Protein AF-A0A2V8VFV6-F1 (afdb_monomer_lite)

Structure (mmCIF, N/CA/C/O backbone):
data_AF-A0A2V8VFV6-F1
#
_entry.id   AF-A0A2V8VFV6-F1
#
loop_
_atom_site.group_PDB
_atom_site.id
_atom_site.type_symbol
_atom_site.label_atom_id
_atom_site.label_alt_id
_atom_site.label_comp_id
_atom_site.label_asym_id
_atom_site.label_entity_id
_atom_site.label_seq_id
_atom_site.pdbx_PDB_ins_code
_atom_site.Cartn_x
_atom_site.Cartn_y
_atom_site.Cartn_z
_atom_site.occupancy
_atom_site.B_iso_or_equiv
_atom_site.auth_seq_id
_atom_site.auth_comp_id
_atom_site.auth_asym_id
_atom_site.auth_atom_id
_atom_site.pdbx_PDB_model_num
ATOM 1 N N . MET A 1 1 ? 14.751 6.698 -14.487 1.00 51.19 1 MET A N 1
ATOM 2 C CA . MET A 1 1 ? 13.760 5.717 -13.979 1.00 51.19 1 MET A CA 1
ATOM 3 C C . MET A 1 1 ? 12.351 5.996 -14.522 1.00 51.19 1 MET A C 1
ATOM 5 O O . MET A 1 1 ? 11.586 5.054 -14.667 1.00 51.19 1 MET A O 1
ATOM 9 N N . GLU A 1 2 ? 12.031 7.239 -14.915 1.00 53.22 2 GLU A N 1
ATOM 10 C CA . GLU A 1 2 ? 10.817 7.639 -15.662 1.00 53.22 2 GLU A CA 1
ATOM 11 C C . GLU A 1 2 ? 10.915 7.416 -17.190 1.00 53.22 2 GLU A C 1
ATOM 13 O O . GLU A 1 2 ? 10.685 8.331 -17.974 1.00 53.22 2 GLU A O 1
ATOM 18 N N . GLU A 1 3 ? 11.275 6.214 -17.643 1.00 68.50 3 GLU A N 1
ATOM 19 C CA . GLU A 1 3 ? 11.328 5.926 -19.095 1.00 68.50 3 GLU A CA 1
ATOM 20 C C . GLU A 1 3 ? 10.299 4.880 -19.549 1.00 68.50 3 GLU A C 1
ATOM 22 O O . GLU A 1 3 ? 9.896 4.893 -20.710 1.00 68.50 3 GLU A O 1
ATOM 27 N N . ASP A 1 4 ? 9.796 4.024 -18.647 1.00 83.56 4 ASP A N 1
ATOM 28 C CA . ASP A 1 4 ? 8.716 3.083 -18.972 1.00 83.56 4 ASP A CA 1
ATOM 29 C C . ASP A 1 4 ? 7.339 3.725 -18.695 1.00 83.56 4 ASP A C 1
ATOM 31 O O . ASP A 1 4 ? 6.994 3.973 -17.530 1.00 83.56 4 ASP A O 1
ATOM 35 N N . PRO A 1 5 ? 6.504 3.965 -19.726 1.00 89.69 5 PRO A N 1
ATOM 36 C CA . PRO A 1 5 ? 5.175 4.549 -19.549 1.00 89.69 5 PRO A CA 1
ATOM 37 C C . PRO A 1 5 ? 4.260 3.706 -18.648 1.00 89.69 5 PRO A C 1
ATOM 39 O O . PRO A 1 5 ? 3.349 4.250 -18.023 1.00 89.69 5 PRO A O 1
ATOM 42 N N . ARG A 1 6 ? 4.502 2.394 -18.518 1.00 93.12 6 ARG A N 1
ATOM 43 C CA . ARG A 1 6 ? 3.731 1.519 -17.623 1.00 93.12 6 ARG A CA 1
ATOM 44 C C . ARG A 1 6 ? 3.966 1.856 -16.157 1.00 93.12 6 ARG A C 1
ATOM 46 O O . ARG A 1 6 ? 3.013 1.843 -15.386 1.00 93.12 6 ARG A O 1
ATOM 53 N N . VAL A 1 7 ? 5.200 2.205 -15.781 1.00 89.88 7 VAL A N 1
ATOM 54 C CA . VAL A 1 7 ? 5.534 2.623 -14.408 1.00 89.88 7 VAL A CA 1
ATOM 55 C C . VAL A 1 7 ? 4.778 3.896 -14.063 1.00 89.88 7 VAL A C 1
ATOM 57 O O . VAL A 1 7 ? 4.098 3.946 -13.041 1.00 89.88 7 VAL A O 1
ATOM 60 N N . LYS A 1 8 ? 4.839 4.900 -14.946 1.00 88.94 8 LYS A N 1
ATOM 61 C CA . LYS A 1 8 ? 4.125 6.167 -14.763 1.00 88.94 8 LYS A CA 1
ATOM 62 C C . LYS A 1 8 ? 2.622 5.937 -14.586 1.00 88.94 8 LYS A C 1
ATOM 64 O O . LYS A 1 8 ? 2.044 6.391 -13.602 1.00 88.94 8 LYS A O 1
ATOM 69 N N . ASN A 1 9 ? 2.014 5.166 -15.486 1.00 92.56 9 ASN A N 1
ATOM 70 C CA . ASN A 1 9 ? 0.586 4.860 -15.430 1.00 92.56 9 ASN A CA 1
ATOM 71 C C . ASN A 1 9 ? 0.205 4.111 -14.144 1.00 92.56 9 ASN A C 1
ATOM 73 O O . ASN A 1 9 ? -0.800 4.446 -13.522 1.00 92.56 9 ASN A O 1
ATOM 77 N N . ALA A 1 10 ? 1.008 3.131 -13.718 1.00 92.56 10 ALA A N 1
ATOM 78 C CA . ALA A 1 10 ? 0.764 2.370 -12.495 1.00 92.56 10 ALA A CA 1
ATOM 79 C C . ALA A 1 10 ? 0.855 3.253 -11.240 1.00 92.56 10 ALA A C 1
ATOM 81 O O . ALA A 1 10 ? -0.018 3.184 -10.373 1.00 92.56 10 ALA A O 1
ATOM 82 N N . VAL A 1 11 ? 1.870 4.123 -11.164 1.00 89.25 11 VAL A N 1
ATOM 83 C CA . VAL A 1 11 ? 2.054 5.080 -10.062 1.00 89.25 11 VAL A CA 1
ATOM 84 C C . VAL A 1 11 ? 0.902 6.082 -10.003 1.00 89.25 11 VAL A C 1
ATOM 86 O O . VAL A 1 11 ? 0.377 6.341 -8.921 1.00 89.25 11 VAL A O 1
ATOM 89 N N . GLU A 1 12 ? 0.477 6.630 -11.140 1.00 90.00 12 GLU A N 1
ATOM 90 C CA . GLU A 1 12 ? -0.664 7.546 -11.197 1.00 90.00 12 GLU A CA 1
ATOM 91 C C . GLU A 1 12 ? -1.980 6.849 -10.832 1.00 90.00 12 GLU A C 1
ATOM 93 O O . GLU A 1 12 ? -2.807 7.427 -10.126 1.00 90.00 12 GLU A O 1
ATOM 98 N N . ALA A 1 13 ? -2.182 5.609 -11.286 1.00 92.81 13 ALA A N 1
ATOM 99 C CA . ALA A 1 13 ? -3.394 4.845 -11.021 1.00 92.81 13 ALA A CA 1
ATOM 100 C C . ALA A 1 13 ? -3.549 4.503 -9.534 1.00 92.81 13 ALA A C 1
ATOM 102 O O . ALA A 1 13 ? -4.622 4.739 -8.980 1.00 92.81 13 ALA A O 1
ATOM 103 N N . GLN A 1 14 ? -2.490 4.026 -8.868 1.00 91.94 14 GLN A N 1
ATOM 104 C CA . GLN A 1 14 ? -2.556 3.747 -7.428 1.00 91.94 14 GLN A CA 1
ATOM 105 C C . GLN A 1 14 ? -2.766 5.028 -6.607 1.00 91.94 14 GLN A C 1
ATOM 107 O O . GLN A 1 14 ? -3.574 5.035 -5.682 1.00 91.94 14 GLN A O 1
ATOM 112 N N . ARG A 1 15 ? -2.125 6.147 -6.989 1.00 88.56 15 ARG A N 1
ATOM 113 C CA . ARG A 1 15 ? -2.155 7.392 -6.200 1.00 88.56 15 ARG A CA 1
ATOM 114 C C . ARG A 1 15 ? -3.558 7.990 -6.110 1.00 88.56 15 ARG A C 1
ATOM 116 O O . ARG A 1 15 ? -3.881 8.636 -5.120 1.00 88.56 15 ARG A O 1
ATOM 123 N N . LYS A 1 16 ? -4.405 7.748 -7.115 1.00 92.06 16 LYS A N 1
ATOM 124 C CA . LYS A 1 16 ? -5.819 8.166 -7.123 1.00 92.06 16 LYS A CA 1
ATOM 125 C C . LYS A 1 16 ? -6.660 7.486 -6.039 1.00 92.06 16 LYS A C 1
ATOM 127 O O . LYS A 1 16 ? -7.735 7.983 -5.730 1.00 92.06 16 LYS A O 1
ATOM 132 N N . LEU A 1 17 ? -6.193 6.365 -5.490 1.00 93.06 17 LEU A N 1
ATOM 133 C CA . LEU A 1 17 ? -6.889 5.611 -4.447 1.00 93.06 17 LEU A CA 1
ATOM 134 C C . LEU A 1 17 ? -6.522 6.083 -3.034 1.00 93.06 17 LEU A C 1
ATOM 136 O O . LEU A 1 17 ? -7.098 5.602 -2.062 1.00 93.06 17 LEU A O 1
ATOM 140 N N . TYR A 1 18 ? -5.527 6.961 -2.897 1.00 90.38 18 TYR A N 1
ATOM 141 C CA . TYR A 1 18 ? -4.991 7.339 -1.593 1.00 90.38 18 TYR A CA 1
ATOM 142 C C . TYR A 1 18 ? -5.777 8.510 -0.986 1.00 90.38 18 TYR A C 1
ATOM 144 O O . TYR A 1 18 ? -6.288 9.354 -1.725 1.00 90.38 18 TYR A O 1
ATOM 152 N N . PRO A 1 19 ? -5.838 8.613 0.355 1.00 89.50 19 PRO A N 1
ATOM 153 C CA . PRO A 1 19 ? -6.386 9.788 1.027 1.00 89.50 19 PRO A CA 1
ATOM 154 C C . PRO A 1 19 ? -5.653 11.082 0.636 1.00 89.50 19 PRO A C 1
ATOM 156 O O . PRO A 1 19 ? -4.458 11.061 0.327 1.00 89.50 19 PRO A O 1
ATOM 159 N N . ILE A 1 20 ? -6.351 12.221 0.697 1.00 88.31 20 ILE A N 1
ATOM 160 C CA . ILE A 1 20 ? -5.821 13.539 0.298 1.00 88.31 20 ILE A CA 1
ATOM 161 C C . ILE A 1 20 ? -4.581 13.953 1.102 1.00 88.31 20 ILE A C 1
ATOM 163 O O . ILE A 1 20 ? -3.723 14.672 0.599 1.00 88.31 20 ILE A O 1
ATOM 167 N N . GLU A 1 21 ? -4.438 13.456 2.326 1.00 84.50 21 GLU A N 1
ATOM 168 C CA . GLU A 1 21 ? -3.289 13.691 3.198 1.00 84.50 21 GLU A CA 1
ATOM 169 C C . GLU A 1 21 ? -1.973 13.165 2.595 1.00 84.50 21 GLU A C 1
ATOM 171 O O . GLU A 1 21 ? -0.908 13.697 2.894 1.00 84.50 21 GLU A O 1
ATOM 176 N N . TYR A 1 22 ? -2.039 12.181 1.690 1.00 81.38 22 TYR A N 1
ATOM 177 C CA . TYR A 1 22 ? -0.887 11.651 0.951 1.00 81.38 22 TYR A CA 1
ATOM 178 C C . TYR A 1 22 ? -0.584 12.427 -0.343 1.00 81.38 22 TYR A C 1
ATOM 180 O O . TYR A 1 22 ? 0.316 12.049 -1.099 1.00 81.38 22 TYR A O 1
ATOM 188 N N . ALA A 1 23 ? -1.314 13.509 -0.640 1.00 82.44 23 ALA A N 1
ATOM 189 C CA . ALA A 1 23 ? -1.068 14.312 -1.836 1.00 82.44 23 ALA A CA 1
ATOM 190 C C . ALA A 1 23 ? 0.314 14.980 -1.810 1.00 82.44 23 ALA A C 1
ATOM 192 O O . ALA A 1 23 ? 0.951 15.084 -2.863 1.00 82.44 23 ALA A O 1
ATOM 193 N N . THR A 1 24 ? 0.791 15.365 -0.625 1.00 77.44 24 THR A N 1
ATOM 194 C CA . THR A 1 24 ? 2.089 16.018 -0.429 1.00 77.44 24 THR A CA 1
ATOM 195 C C . THR A 1 24 ? 3.060 15.060 0.264 1.00 77.44 24 THR A C 1
ATOM 197 O O . THR A 1 24 ? 2.793 14.636 1.388 1.00 77.44 24 THR A O 1
ATOM 200 N N . PRO A 1 25 ? 4.199 14.717 -0.361 1.00 66.38 25 PRO A N 1
ATOM 201 C CA . PRO A 1 25 ? 5.221 13.896 0.280 1.00 66.38 25 PRO A CA 1
ATOM 202 C C . PRO A 1 25 ? 5.789 14.576 1.534 1.00 66.38 25 PRO A C 1
ATOM 204 O O . PRO A 1 25 ? 6.180 15.740 1.487 1.00 66.38 25 PRO A O 1
ATOM 207 N N . ILE A 1 26 ? 5.868 13.836 2.643 1.00 65.25 26 ILE A N 1
ATOM 208 C CA . ILE A 1 26 ? 6.461 14.300 3.913 1.00 65.25 26 ILE A CA 1
ATOM 209 C C . ILE A 1 26 ? 7.966 14.016 4.026 1.00 65.25 26 ILE A C 1
ATOM 211 O O . ILE A 1 26 ? 8.639 14.610 4.865 1.00 65.25 26 ILE A O 1
ATOM 215 N N . HIS A 1 27 ? 8.508 13.136 3.180 1.00 60.75 27 HIS A N 1
ATOM 216 C CA . HIS A 1 27 ? 9.941 12.855 3.124 1.00 60.75 27 HIS A CA 1
ATOM 217 C C . HIS A 1 27 ? 10.576 13.551 1.916 1.00 60.75 27 HIS A C 1
ATOM 219 O O . HIS A 1 27 ? 10.012 13.471 0.819 1.00 60.75 27 HIS A O 1
ATOM 225 N N . PRO A 1 28 ? 11.744 14.203 2.082 1.00 53.50 28 PRO A N 1
ATOM 226 C CA . PRO A 1 28 ? 12.497 14.713 0.951 1.00 53.50 28 PRO A CA 1
ATOM 227 C C . PRO A 1 28 ? 12.876 13.538 0.047 1.00 53.50 28 PRO A C 1
ATOM 229 O O . PRO A 1 28 ? 13.577 12.607 0.440 1.00 53.50 28 PRO A O 1
ATOM 232 N N . VAL A 1 29 ? 12.364 13.576 -1.175 1.00 56.34 29 VAL A N 1
ATOM 233 C CA . VAL A 1 29 ? 12.818 12.727 -2.269 1.00 56.34 29 VAL A CA 1
ATOM 234 C C . VAL A 1 29 ? 14.198 13.226 -2.679 1.00 56.34 29 VAL A C 1
ATOM 236 O O . VAL A 1 29 ? 14.303 14.282 -3.303 1.00 56.34 29 VAL A O 1
ATOM 239 N N . ASN A 1 30 ? 15.262 12.515 -2.290 1.00 48.03 30 ASN A N 1
ATOM 240 C CA . ASN A 1 30 ? 16.592 12.799 -2.829 1.00 48.03 30 ASN A CA 1
ATOM 241 C C . ASN A 1 30 ? 16.504 12.754 -4.364 1.00 48.03 30 ASN A C 1
ATOM 243 O O . ASN A 1 30 ? 15.984 11.797 -4.939 1.00 48.03 30 ASN A O 1
ATOM 247 N N . ASP A 1 31 ? 16.951 13.831 -5.004 1.00 50.41 31 ASP A N 1
ATOM 248 C CA . ASP A 1 31 ? 17.010 13.998 -6.460 1.00 50.41 31 ASP A CA 1
ATOM 249 C C . ASP A 1 31 ? 15.675 13.873 -7.218 1.00 50.41 31 ASP A C 1
ATOM 251 O O . ASP A 1 31 ? 15.656 13.548 -8.404 1.00 50.41 31 ASP A O 1
ATOM 255 N N . GLY A 1 32 ? 14.536 14.132 -6.561 1.00 49.22 32 GLY A N 1
ATOM 256 C CA . GLY A 1 32 ? 13.221 14.116 -7.221 1.00 49.22 32 GLY A CA 1
ATOM 257 C C . GLY A 1 32 ? 12.753 12.725 -7.670 1.00 49.22 32 GLY A C 1
ATOM 258 O O . GLY A 1 32 ? 11.693 12.600 -8.282 1.00 49.22 32 GLY A O 1
ATOM 259 N N . GLN A 1 33 ? 13.503 11.673 -7.339 1.00 51.66 33 GLN A N 1
ATOM 260 C CA . GLN A 1 33 ? 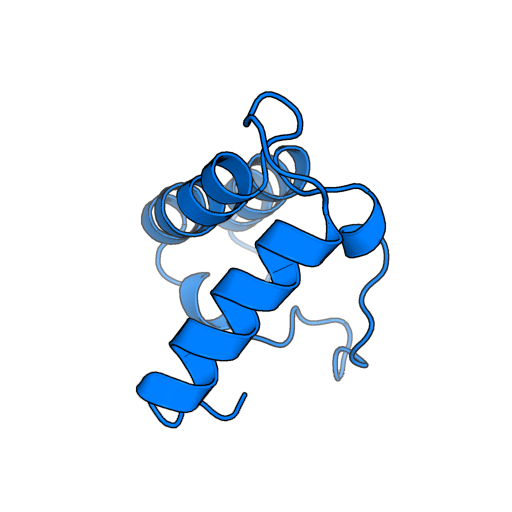13.093 10.291 -7.546 1.00 51.66 33 GLN A CA 1
ATOM 261 C C . GLN A 1 33 ? 12.172 9.871 -6.407 1.00 51.66 33 GLN A C 1
ATOM 263 O O . GLN A 1 33 ? 12.439 10.201 -5.253 1.00 51.66 33 GLN A O 1
ATOM 268 N N . MET A 1 34 ? 11.096 9.134 -6.712 1.00 57.44 34 MET A N 1
ATOM 269 C CA . MET A 1 34 ? 10.272 8.489 -5.686 1.00 57.44 34 MET A CA 1
ATOM 270 C C . MET A 1 34 ? 11.196 7.820 -4.663 1.00 57.44 34 MET A C 1
ATOM 272 O O . MET A 1 34 ? 12.001 6.965 -5.012 1.00 57.44 34 MET A O 1
ATOM 276 N N . SER A 1 35 ? 11.101 8.239 -3.409 1.00 55.38 35 SER A N 1
ATOM 277 C CA . SER A 1 35 ? 11.778 7.612 -2.283 1.00 55.38 35 SER A CA 1
ATOM 278 C C . SER A 1 35 ? 10.722 6.845 -1.511 1.00 55.38 35 SER A C 1
ATOM 280 O O . SER A 1 35 ? 9.584 7.302 -1.368 1.00 55.38 35 SER A O 1
ATOM 282 N N . GLY A 1 36 ? 11.083 5.657 -1.052 1.00 76.00 36 GLY A N 1
ATOM 283 C CA . GLY A 1 36 ? 10.218 4.825 -0.240 1.00 76.00 36 GLY A CA 1
ATOM 284 C C . GLY A 1 36 ? 9.663 3.598 -0.965 1.00 76.00 36 GLY A C 1
ATOM 285 O O . GLY A 1 36 ? 10.085 3.237 -2.064 1.00 76.00 36 GLY A O 1
ATOM 286 N N . ILE A 1 37 ? 8.692 2.938 -0.332 1.00 83.88 37 ILE A N 1
ATOM 287 C CA . ILE A 1 37 ? 8.318 1.559 -0.656 1.00 83.88 37 ILE A CA 1
ATOM 288 C C . ILE A 1 37 ? 7.751 1.462 -2.070 1.00 83.88 37 ILE A C 1
ATOM 290 O O . ILE A 1 37 ? 7.986 0.477 -2.756 1.00 83.88 37 ILE A O 1
ATOM 294 N N . VAL A 1 38 ? 7.093 2.514 -2.560 1.00 85.44 38 VAL A N 1
ATOM 295 C CA . VAL A 1 38 ? 6.549 2.558 -3.922 1.00 85.44 38 VAL A CA 1
ATOM 296 C C . VAL A 1 38 ? 7.657 2.540 -4.980 1.00 85.44 38 VAL A C 1
ATOM 298 O O . VAL A 1 38 ? 7.534 1.844 -5.986 1.00 85.44 38 VAL A O 1
ATOM 301 N N . ALA A 1 39 ? 8.771 3.232 -4.735 1.00 83.25 39 ALA A N 1
ATOM 302 C CA . ALA A 1 39 ? 9.903 3.287 -5.657 1.00 83.25 39 ALA A CA 1
ATOM 303 C C . ALA A 1 39 ? 10.551 1.914 -5.854 1.00 83.25 39 ALA A C 1
ATOM 305 O O . ALA A 1 39 ? 10.848 1.518 -6.982 1.00 83.25 39 ALA A O 1
ATOM 306 N N . SER A 1 40 ? 10.691 1.154 -4.764 1.00 84.38 40 SER A N 1
ATOM 307 C CA . SER A 1 40 ? 11.272 -0.192 -4.770 1.00 84.38 40 SER A CA 1
ATOM 308 C C . SER A 1 40 ? 10.491 -1.196 -5.629 1.00 84.38 40 SER A C 1
ATOM 310 O O . SER A 1 40 ? 11.047 -2.222 -6.006 1.00 84.38 40 SER A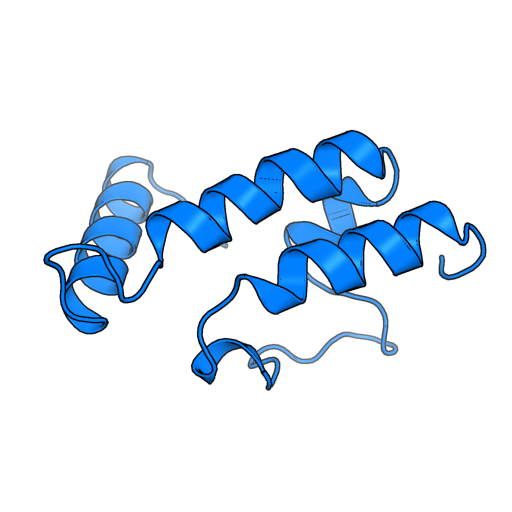 O 1
ATOM 312 N N . HIS A 1 41 ? 9.231 -0.907 -5.975 1.00 88.19 41 HIS A N 1
ATOM 313 C CA . HIS A 1 41 ? 8.378 -1.801 -6.769 1.00 88.19 41 HIS A CA 1
ATOM 314 C C . HIS A 1 41 ? 8.266 -1.393 -8.248 1.00 88.19 41 HIS A C 1
ATOM 316 O O . HIS A 1 41 ? 7.593 -2.070 -9.020 1.00 88.19 41 HIS A O 1
ATOM 322 N N . THR A 1 42 ? 8.938 -0.321 -8.680 1.00 86.75 42 THR A N 1
ATOM 323 C CA . THR A 1 42 ? 8.855 0.188 -10.067 1.00 86.75 42 T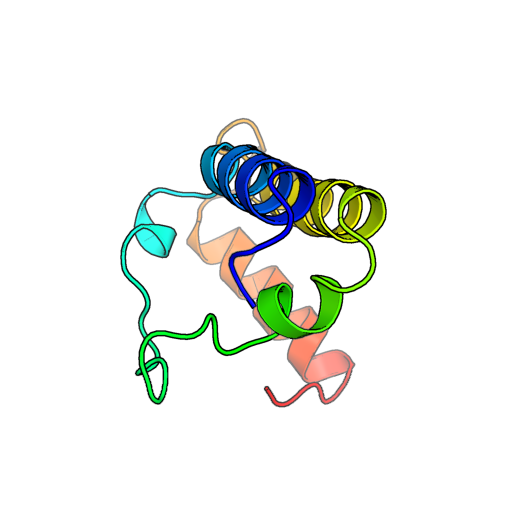HR A CA 1
ATOM 324 C C . THR A 1 42 ? 9.409 -0.776 -11.123 1.00 86.75 42 THR A C 1
ATOM 326 O O . THR A 1 42 ? 9.037 -0.671 -12.287 1.00 86.75 42 THR A O 1
ATOM 329 N N . LEU A 1 43 ? 10.228 -1.762 -10.734 1.00 89.19 43 LEU A N 1
ATOM 330 C CA . LEU A 1 43 ? 10.715 -2.822 -11.630 1.00 89.19 43 LEU A CA 1
ATOM 331 C C . LEU A 1 43 ? 9.596 -3.736 -12.159 1.00 89.19 43 LEU A C 1
ATOM 333 O O . LEU A 1 43 ? 9.766 -4.367 -13.200 1.00 89.19 43 LEU A O 1
ATOM 337 N N . LEU A 1 44 ? 8.465 -3.820 -11.451 1.00 90.62 44 LEU A N 1
ATOM 338 C CA . LEU A 1 44 ? 7.319 -4.662 -11.797 1.00 90.62 44 LEU A CA 1
ATOM 339 C C . LEU A 1 44 ? 6.034 -3.809 -11.759 1.00 90.62 44 LEU A C 1
ATOM 341 O O . LEU A 1 44 ? 5.331 -3.818 -10.747 1.00 90.62 44 LEU A O 1
ATOM 345 N N . PRO A 1 45 ? 5.710 -3.064 -12.837 1.00 90.31 45 PRO A N 1
ATOM 346 C CA . PRO A 1 45 ? 4.635 -2.063 -12.834 1.00 90.31 45 PRO A CA 1
ATOM 347 C C . PRO A 1 45 ? 3.261 -2.607 -12.422 1.00 90.31 45 PRO A C 1
ATOM 349 O O . PRO A 1 45 ? 2.552 -1.971 -11.643 1.00 90.31 45 PRO A O 1
ATOM 352 N N . ASP A 1 46 ? 2.901 -3.803 -12.888 1.00 91.38 46 ASP A N 1
ATOM 353 C CA . ASP A 1 46 ? 1.612 -4.422 -12.554 1.00 91.38 46 ASP A CA 1
ATOM 354 C C . ASP A 1 46 ? 1.553 -4.813 -11.068 1.00 91.38 46 ASP A C 1
ATOM 356 O O . ASP A 1 46 ? 0.542 -4.610 -10.393 1.00 91.38 46 ASP A O 1
ATOM 360 N N . VAL A 1 47 ? 2.672 -5.305 -10.522 1.00 92.19 47 VAL A N 1
ATOM 361 C CA . VAL A 1 47 ? 2.796 -5.637 -9.094 1.00 92.19 47 VAL A CA 1
ATOM 362 C C . VAL A 1 47 ? 2.725 -4.373 -8.245 1.00 92.19 47 VAL A C 1
ATOM 364 O O . VAL A 1 47 ? 2.026 -4.372 -7.234 1.00 92.19 47 VAL A O 1
ATOM 367 N N . LEU A 1 48 ? 3.383 -3.289 -8.668 1.00 92.19 48 LEU A N 1
ATOM 368 C CA . LEU A 1 48 ? 3.276 -1.977 -8.029 1.00 92.19 48 LEU A CA 1
ATOM 369 C C . LEU A 1 48 ? 1.808 -1.559 -7.938 1.00 92.19 48 LEU A C 1
ATOM 371 O O . LEU A 1 48 ? 1.321 -1.278 -6.844 1.00 92.19 48 LEU A O 1
ATOM 375 N N . PHE A 1 49 ? 1.082 -1.560 -9.059 1.00 93.50 49 PHE A N 1
ATOM 376 C CA . PHE A 1 49 ? -0.321 -1.157 -9.059 1.00 93.50 49 PHE A CA 1
ATOM 377 C C . PHE A 1 49 ? -1.156 -1.996 -8.085 1.00 93.50 49 PHE A C 1
ATOM 379 O O . PHE A 1 49 ? -1.864 -1.428 -7.254 1.00 93.50 49 PHE A O 1
ATOM 386 N N . HIS A 1 50 ? -1.061 -3.326 -8.129 1.00 94.50 50 HIS A N 1
ATOM 387 C CA . HIS A 1 50 ? -1.869 -4.195 -7.270 1.00 94.50 50 HIS A CA 1
ATOM 388 C C . HIS A 1 50 ? -1.511 -4.085 -5.781 1.00 94.50 50 HIS A C 1
ATOM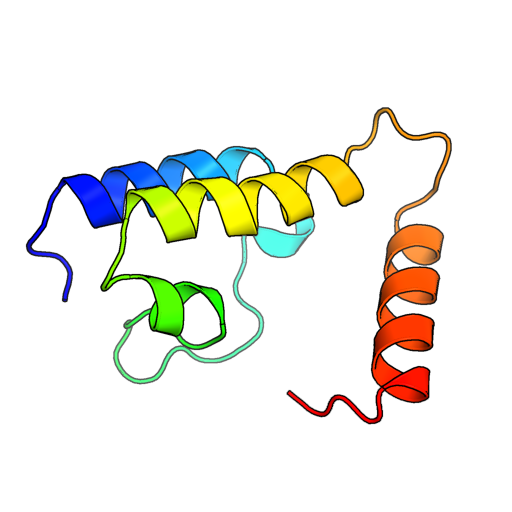 390 O O . HIS A 1 50 ? -2.408 -3.982 -4.936 1.00 94.50 50 HIS A O 1
ATOM 396 N N . ALA A 1 51 ? -0.218 -4.059 -5.450 1.00 93.19 51 ALA A N 1
ATOM 397 C CA . ALA A 1 51 ? 0.243 -3.943 -4.069 1.00 93.19 51 ALA A CA 1
ATOM 398 C C . ALA A 1 51 ? -0.238 -2.630 -3.438 1.00 93.19 51 ALA A C 1
ATOM 400 O O . ALA A 1 51 ? -0.793 -2.625 -2.340 1.00 93.19 51 ALA A O 1
ATOM 401 N N . PHE A 1 52 ? -0.107 -1.518 -4.159 1.00 92.75 52 PHE A N 1
ATOM 402 C CA . PHE A 1 52 ? -0.472 -0.204 -3.635 1.00 92.75 52 PHE A CA 1
ATOM 403 C C . PHE A 1 52 ? -1.964 0.109 -3.750 1.00 92.75 52 PHE A C 1
ATOM 405 O O . PHE A 1 52 ? -2.512 0.788 -2.885 1.00 92.75 52 PHE A O 1
ATOM 412 N N . SER A 1 53 ? -2.678 -0.488 -4.704 1.00 95.12 53 SER A N 1
ATOM 413 C CA . SER A 1 53 ? -4.146 -0.444 -4.707 1.00 95.12 53 SER A CA 1
ATOM 414 C C . SER A 1 53 ? -4.746 -1.109 -3.469 1.00 95.12 53 SER A C 1
ATOM 416 O O . SER A 1 53 ? -5.762 -0.640 -2.959 1.00 95.12 53 SER A O 1
ATOM 418 N N . THR A 1 54 ? -4.093 -2.148 -2.934 1.00 95.12 54 THR A N 1
ATOM 419 C CA . THR A 1 54 ? -4.492 -2.752 -1.652 1.00 95.12 54 THR A CA 1
ATOM 420 C C . THR A 1 54 ? -4.425 -1.730 -0.519 1.00 95.12 54 THR A C 1
ATOM 422 O O . THR A 1 54 ? -5.370 -1.626 0.260 1.00 95.12 54 THR A O 1
ATOM 425 N N . PHE A 1 55 ? -3.359 -0.925 -0.449 1.00 92.44 55 PHE A N 1
ATOM 426 C CA . PHE A 1 55 ? -3.270 0.154 0.538 1.00 92.44 55 PHE A CA 1
ATOM 427 C C . PHE A 1 55 ? -4.400 1.176 0.363 1.00 92.44 55 PHE A C 1
ATOM 429 O O . PHE A 1 55 ? -5.074 1.496 1.336 1.00 92.44 55 PHE A O 1
ATOM 436 N N . GLY A 1 56 ? -4.666 1.627 -0.867 1.00 92.94 56 GLY A N 1
ATOM 437 C CA . GLY A 1 56 ? -5.781 2.537 -1.150 1.00 92.94 56 GLY A CA 1
ATOM 438 C C . GLY A 1 56 ? -7.132 1.993 -0.665 1.00 92.94 56 GLY A C 1
ATOM 439 O O . GLY A 1 56 ? -7.864 2.684 0.039 1.00 92.94 56 GLY A O 1
ATOM 440 N N . ALA A 1 57 ? -7.425 0.719 -0.946 1.00 95.50 57 ALA A N 1
ATOM 441 C CA . ALA A 1 57 ? -8.649 0.061 -0.490 1.00 95.50 57 ALA A CA 1
ATOM 442 C C . ALA A 1 57 ? -8.742 -0.035 1.044 1.00 95.50 57 ALA A C 1
ATOM 444 O O . ALA A 1 57 ? -9.796 0.246 1.612 1.00 95.50 57 ALA A O 1
ATOM 445 N N . LEU A 1 58 ? -7.638 -0.373 1.722 1.00 94.75 58 LEU A N 1
ATOM 446 C CA . LEU A 1 58 ? -7.567 -0.426 3.190 1.00 94.75 58 LEU A CA 1
ATOM 447 C C . LEU A 1 58 ? -7.752 0.945 3.856 1.00 94.75 58 LEU A C 1
ATOM 449 O O . LEU A 1 58 ? -8.041 1.006 5.047 1.00 94.75 58 LEU A O 1
ATOM 453 N N . MET A 1 59 ? -7.566 2.033 3.107 1.00 93.38 59 MET A N 1
ATOM 454 C CA . MET A 1 59 ? -7.673 3.410 3.586 1.00 93.38 59 MET A CA 1
ATOM 455 C C . MET A 1 59 ? -8.955 4.115 3.122 1.00 93.38 59 MET A C 1
ATOM 457 O O . MET A 1 59 ? -9.100 5.313 3.381 1.00 93.38 59 MET A O 1
ATOM 461 N N . SER A 1 60 ? -9.857 3.397 2.444 1.00 93.12 60 SER A N 1
ATOM 462 C CA . SER A 1 60 ? -11.059 3.961 1.826 1.00 93.12 60 SER A CA 1
ATOM 463 C C . SER A 1 60 ? -11.948 4.700 2.841 1.00 93.12 60 SER A C 1
ATOM 465 O O . SER A 1 60 ? -12.165 4.191 3.946 1.00 93.12 60 SER A O 1
ATOM 467 N N . PRO A 1 61 ? -12.512 5.871 2.478 1.00 91.25 61 PRO A N 1
ATOM 468 C CA . PRO A 1 61 ? -13.472 6.586 3.320 1.00 91.25 61 PRO A CA 1
ATOM 469 C C . PRO A 1 61 ? -14.819 5.857 3.466 1.00 91.25 61 PRO A C 1
ATOM 471 O O . PRO A 1 61 ? -15.599 6.220 4.342 1.00 91.25 61 PRO A O 1
ATOM 474 N N . ASP A 1 62 ? -15.087 4.837 2.643 1.00 94.44 62 ASP A N 1
ATOM 475 C CA . ASP A 1 62 ? -16.317 4.036 2.706 1.00 94.44 62 ASP A CA 1
ATOM 476 C C . ASP A 1 62 ? -16.279 2.975 3.819 1.00 94.44 62 ASP A C 1
ATOM 478 O O . ASP A 1 62 ? -17.294 2.350 4.139 1.00 94.44 62 ASP A O 1
ATOM 482 N N . LEU A 1 63 ? -15.106 2.742 4.417 1.00 95.12 63 LEU A N 1
ATOM 483 C CA . LEU A 1 63 ? -14.969 1.852 5.563 1.00 95.12 63 LEU A CA 1
ATOM 484 C C . LEU A 1 63 ? -15.580 2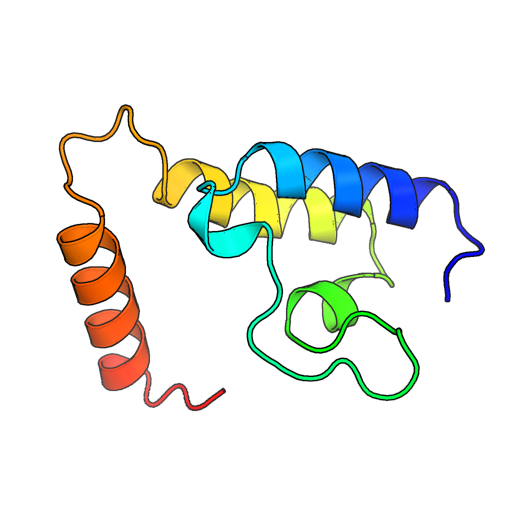.500 6.818 1.00 95.12 63 LEU A C 1
ATOM 486 O O . LEU A 1 63 ? -15.520 3.718 6.981 1.00 95.12 63 LEU A O 1
ATOM 490 N N . PRO A 1 64 ? -16.106 1.710 7.774 1.00 97.06 64 PRO A N 1
ATOM 491 C CA . PRO A 1 64 ? -16.649 2.222 9.034 1.00 97.06 64 PRO A CA 1
ATOM 492 C C . PRO A 1 64 ? -15.535 2.632 10.023 1.00 97.06 64 PRO A C 1
ATOM 494 O O . PRO A 1 64 ? -15.589 2.309 11.210 1.00 97.06 64 PRO A O 1
ATOM 497 N N . LEU A 1 65 ? -14.497 3.315 9.535 1.00 96.31 65 LEU A N 1
ATOM 498 C CA . LEU A 1 65 ? -13.297 3.702 10.266 1.00 96.31 65 LEU A CA 1
ATOM 499 C C . LEU A 1 65 ? -12.953 5.168 9.993 1.00 96.31 65 LEU A C 1
ATOM 501 O O . LEU A 1 65 ? -12.969 5.653 8.866 1.00 96.31 65 LEU A O 1
ATOM 505 N N . LYS A 1 66 ? -12.586 5.886 11.051 1.00 94.50 66 LYS A N 1
ATOM 506 C CA . LYS A 1 66 ? -12.028 7.238 10.970 1.00 94.50 66 LYS A CA 1
ATOM 507 C C . LYS A 1 66 ? -10.548 7.164 10.590 1.00 94.50 66 LYS A C 1
ATOM 509 O O . LYS A 1 66 ? -9.864 6.202 10.931 1.00 94.50 66 LYS A O 1
ATOM 514 N N . ARG A 1 67 ? -10.006 8.236 9.999 1.00 91.50 67 ARG A N 1
ATOM 515 C CA . ARG A 1 67 ? -8.583 8.322 9.605 1.00 91.50 67 ARG A CA 1
ATOM 516 C C . ARG A 1 67 ? -7.619 7.937 10.732 1.00 91.50 67 ARG A C 1
ATOM 518 O O . ARG A 1 67 ? -6.747 7.105 10.527 1.00 91.50 67 ARG A O 1
ATOM 525 N N . HIS A 1 68 ? -7.819 8.454 11.944 1.00 93.88 68 HIS A N 1
ATOM 526 C CA . HIS A 1 68 ? -6.966 8.099 13.086 1.00 93.88 68 HIS A CA 1
ATOM 527 C C . HIS A 1 68 ? -7.056 6.615 13.482 1.00 93.88 68 HIS A C 1
ATOM 529 O O . HIS A 1 68 ? -6.117 6.088 14.067 1.00 93.88 68 HIS A O 1
ATOM 535 N N . GLN A 1 69 ? -8.162 5.924 13.176 1.00 96.88 69 GLN A N 1
ATOM 536 C CA . GLN A 1 69 ? -8.284 4.484 13.412 1.00 96.88 69 GLN A CA 1
ATOM 537 C C . GLN A 1 69 ? -7.480 3.696 12.376 1.00 96.88 69 GLN A C 1
ATOM 539 O O . GLN A 1 69 ? -6.804 2.744 12.752 1.00 96.88 69 GLN A O 1
ATOM 544 N N . HIS A 1 70 ? -7.475 4.125 11.109 1.00 95.50 70 HIS A N 1
ATOM 545 C CA . HIS A 1 70 ? -6.567 3.568 10.102 1.00 95.50 70 HIS A CA 1
ATOM 546 C C . HIS A 1 70 ? -5.098 3.710 10.528 1.00 95.50 70 HIS A C 1
ATOM 548 O O . HIS A 1 70 ? -4.360 2.726 10.499 1.00 95.50 70 HIS A O 1
ATOM 554 N N . GLU A 1 71 ? -4.693 4.896 10.997 1.00 93.12 71 GLU A N 1
ATOM 555 C CA . GLU A 1 71 ? -3.325 5.124 11.488 1.00 93.12 71 GLU A CA 1
ATOM 556 C C . GLU A 1 71 ? -2.996 4.287 12.725 1.00 93.12 71 GLU A C 1
ATOM 558 O O . GLU A 1 71 ? -1.905 3.728 12.830 1.00 93.12 71 GLU A O 1
ATOM 563 N N . MET A 1 72 ? -3.943 4.157 13.658 1.00 97.25 72 MET A N 1
ATOM 564 C CA . MET A 1 72 ? -3.776 3.310 14.838 1.00 97.25 72 MET A CA 1
ATOM 565 C C . MET A 1 72 ? -3.544 1.850 14.435 1.00 97.25 72 MET A C 1
ATOM 567 O O . MET A 1 72 ? -2.604 1.235 14.932 1.00 97.25 72 MET A O 1
ATOM 571 N N . ILE A 1 73 ? -4.328 1.308 13.498 1.00 96.50 73 ILE A N 1
ATOM 572 C CA . ILE A 1 73 ? -4.137 -0.056 12.986 1.00 96.50 73 ILE A CA 1
ATOM 573 C C . ILE A 1 73 ? -2.755 -0.197 12.335 1.00 96.50 73 ILE A C 1
ATOM 575 O O . ILE A 1 73 ? -2.009 -1.110 12.689 1.00 96.50 73 ILE A O 1
ATOM 579 N N . ALA A 1 74 ? -2.385 0.713 11.429 1.00 93.62 74 ALA A N 1
ATOM 580 C CA . ALA A 1 74 ? -1.090 0.681 10.746 1.00 93.62 74 ALA A CA 1
ATOM 581 C C . ALA A 1 74 ? 0.091 0.763 11.730 1.00 93.62 74 ALA A C 1
ATOM 583 O O . ALA A 1 74 ? 1.073 0.025 11.596 1.00 93.62 74 ALA A O 1
ATOM 584 N N . THR A 1 75 ? -0.034 1.602 12.761 1.00 94.94 75 THR A N 1
ATOM 585 C CA . THR A 1 75 ? 0.957 1.746 13.835 1.00 94.94 75 THR A CA 1
ATOM 586 C C . THR A 1 75 ? 1.078 0.458 14.639 1.00 94.94 75 THR A C 1
ATOM 588 O O . THR A 1 75 ? 2.182 -0.052 14.820 1.00 94.94 75 THR A O 1
ATOM 591 N N . MET A 1 76 ? -0.049 -0.110 15.081 1.00 97.94 76 MET A N 1
ATOM 592 C CA . MET A 1 76 ? -0.059 -1.345 15.865 1.00 97.94 76 MET A CA 1
ATOM 593 C C . MET A 1 76 ? 0.548 -2.509 15.080 1.00 97.94 76 MET A C 1
ATOM 595 O O . MET A 1 76 ? 1.417 -3.199 15.605 1.00 97.94 76 MET A O 1
ATOM 599 N N . VAL A 1 77 ? 0.175 -2.683 13.807 1.00 96.75 77 VAL A N 1
ATOM 600 C CA . VAL A 1 77 ? 0.756 -3.718 12.936 1.00 96.75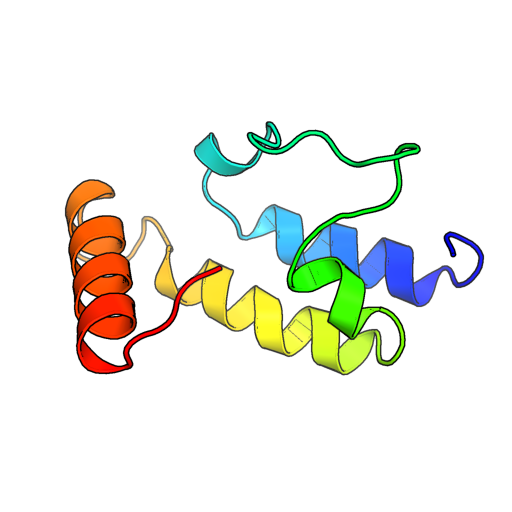 77 VAL A CA 1
ATOM 601 C C . VAL A 1 77 ? 2.265 -3.523 12.780 1.00 96.75 77 VAL A C 1
ATOM 603 O O . VAL A 1 77 ? 3.018 -4.490 12.912 1.00 96.75 77 VAL A O 1
ATOM 606 N N . SER A 1 78 ? 2.721 -2.293 12.540 1.00 95.75 78 SER A N 1
ATOM 607 C CA . SER A 1 78 ? 4.149 -1.987 12.388 1.00 95.75 78 SER A CA 1
ATOM 608 C C . SER A 1 78 ? 4.937 -2.307 13.658 1.00 95.75 78 SER A C 1
ATOM 610 O O . SER A 1 78 ? 5.945 -3.006 13.588 1.00 95.75 78 SER A O 1
ATOM 612 N N . VAL A 1 79 ? 4.444 -1.889 14.830 1.00 97.69 79 VAL A N 1
ATOM 613 C CA . VAL A 1 79 ? 5.078 -2.174 16.129 1.00 97.69 79 VAL A CA 1
ATOM 614 C C . VAL A 1 79 ? 5.105 -3.674 16.415 1.00 97.69 79 VAL A C 1
ATOM 616 O O . VAL A 1 79 ? 6.156 -4.206 16.774 1.00 97.69 79 VAL A O 1
ATOM 619 N N . THR A 1 80 ? 3.990 -4.381 16.208 1.00 98.31 80 THR A N 1
ATOM 620 C CA . THR A 1 80 ? 3.916 -5.839 16.390 1.00 98.31 80 THR A CA 1
ATOM 621 C C . THR A 1 80 ? 4.940 -6.571 15.521 1.00 98.31 80 THR A C 1
ATOM 623 O O . THR A 1 80 ? 5.549 -7.538 15.975 1.00 98.31 80 THR A O 1
ATOM 626 N N . ASN A 1 81 ? 5.183 -6.081 14.303 1.00 97.56 81 ASN A N 1
ATOM 627 C CA . ASN A 1 81 ? 6.150 -6.661 13.372 1.00 97.56 81 ASN A CA 1
ATOM 628 C C . ASN A 1 81 ? 7.563 -6.066 13.483 1.00 97.56 81 ASN A C 1
ATOM 630 O O . ASN A 1 81 ? 8.436 -6.454 12.712 1.00 97.56 81 ASN A O 1
ATOM 634 N N . ARG A 1 82 ? 7.816 -5.150 14.431 1.00 96.94 82 ARG A N 1
ATOM 635 C CA . ARG A 1 82 ? 9.091 -4.416 14.560 1.00 96.94 82 ARG A CA 1
ATOM 636 C C . ARG A 1 82 ? 9.526 -3.749 13.245 1.00 96.94 82 ARG A C 1
ATOM 638 O O . ARG A 1 82 ? 10.713 -3.685 12.935 1.00 96.94 82 ARG A O 1
ATOM 645 N N . CYS A 1 83 ? 8.556 -3.281 12.466 1.00 93.25 83 CYS A N 1
ATOM 646 C CA . CYS A 1 83 ? 8.792 -2.596 11.206 1.00 93.25 83 CYS A CA 1
ATOM 647 C C . CYS A 1 83 ? 9.231 -1.156 11.490 1.00 93.25 83 CYS A C 1
ATOM 649 O O . CYS A 1 83 ? 8.451 -0.366 12.024 1.00 93.25 83 CYS A O 1
ATOM 651 N N . HIS A 1 84 ? 10.475 -0.832 11.142 1.00 86.75 84 HIS A N 1
ATOM 652 C CA . HIS A 1 84 ? 10.998 0.529 11.137 1.00 86.75 84 HIS A CA 1
ATOM 653 C C . HIS A 1 84 ? 11.290 0.908 9.686 1.00 86.75 84 HIS A C 1
ATOM 655 O O . HIS A 1 84 ? 12.057 0.209 9.021 1.00 86.75 84 HIS A O 1
ATOM 661 N N . TYR A 1 85 ? 10.635 1.968 9.211 1.00 75.94 85 TYR A N 1
ATOM 662 C CA . TYR A 1 85 ? 10.785 2.483 7.851 1.00 75.94 85 TYR A CA 1
ATOM 663 C C . TYR A 1 85 ? 11.878 3.549 7.777 1.00 75.94 85 TYR A C 1
ATOM 665 O O . TYR A 1 85 ? 12.044 4.272 8.788 1.00 75.94 85 TYR A O 1
#

pLDDT: mean 85.51, std 14.05, range [48.03, 98.31]

Radius of gyration: 13.88 Å; chains: 1; bounding box: 34×23×36 Å

Sequence (85 aa):
MEEDPRVKNAVEAQRKLYPIEYATPIHPVNDGQMSGIVASHTLLPDVLFHAFSTFGALMSPDLPLKRHQHEMIATMVSVTNRCHY

Foldseek 3Di:
DPPDVLLVVLVVLLVVLADPVPVDDPDDDVPPQDDDDLNVCSVPSVCSNVVSNVVSVLQDPPDPDDNVRSVVVVVVVCVVVVNDD

Secondary structure (DSSP, 8-state):
-TT-HHHHHHHHHHHTTS-GGGGS-SS--GGGS--SHHHHTTTSHHHHHHHHHHHHHHT-TTSS--HHHHHHHHHHHHHHTT---